Protein AF-A0A427YHB3-F1 (afdb_monomer_lite)

Organism: NCBI:txid1890683

Sequence (157 aa):
MFRLTYDTNVTGPHLLTTALAPLLLKSASPRLIFLASGTASFKLSEDDTFILNHAPEPGWPKQTFRELPAYKSSKIALNMIMRDWERLLRKDGVKVWAVNPGFLATGLGGDVEVLKKIGAGEPRLGGEILRNVVEGKYDALQGKVISRHGKDGVQAW

Foldseek 3Di:
DLVVLLVVLPVVLLVVCVVCVVVLLVDPAREAEHAAALLLAPVVLPDCVPPQNPDADDDPDGPDPPPSVSNSVSRVNSLVSQLVVCVVCVVSVHFTEYEHLYQAQDCVVPHSVVSVVVPHHHVVSSVVQVVCVVVPVCVVVGSFYAYPPPDVRGRHD

Radius of gyration: 16.65 Å; chains: 1; bounding box: 41×33×52 Å

Stru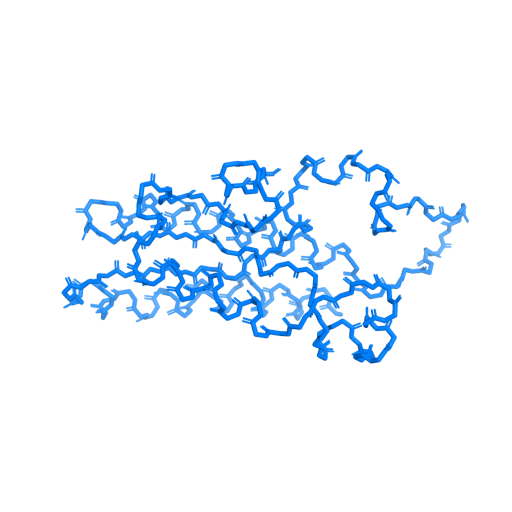cture (mmCIF, N/CA/C/O backbone):
data_AF-A0A427YHB3-F1
#
_entry.id   AF-A0A427YHB3-F1
#
loop_
_atom_site.group_PDB
_atom_site.id
_atom_site.type_symbol
_atom_site.label_atom_id
_atom_site.label_alt_id
_atom_site.label_comp_id
_atom_site.label_asym_id
_atom_site.label_entity_id
_atom_site.label_seq_id
_atom_site.pdbx_PDB_ins_code
_atom_site.Cartn_x
_atom_site.Cartn_y
_atom_site.Cartn_z
_atom_site.occupancy
_atom_site.B_iso_or_equiv
_atom_site.auth_seq_id
_atom_site.auth_comp_id
_atom_site.auth_asym_id
_atom_site.auth_atom_id
_atom_site.pdbx_PDB_model_num
ATOM 1 N N . MET A 1 1 ? 9.469 -15.888 -8.789 1.00 86.12 1 MET A N 1
ATOM 2 C CA . MET A 1 1 ? 9.293 -14.575 -8.132 1.00 86.12 1 MET A CA 1
ATOM 3 C C . MET A 1 1 ? 7.824 -14.274 -7.826 1.00 86.12 1 MET A C 1
ATOM 5 O O . MET A 1 1 ? 7.522 -13.942 -6.691 1.00 86.12 1 MET A O 1
ATOM 9 N N . PHE A 1 2 ? 6.908 -14.473 -8.784 1.00 93.62 2 PHE A N 1
ATOM 10 C CA . PHE A 1 2 ? 5.478 -14.141 -8.659 1.00 93.62 2 PHE A CA 1
ATOM 11 C C . PHE A 1 2 ? 4.795 -14.583 -7.347 1.00 93.62 2 PHE A C 1
ATOM 13 O O . PHE A 1 2 ? 4.203 -13.759 -6.653 1.00 93.62 2 PHE A O 1
ATOM 20 N N . ARG A 1 3 ? 4.916 -15.867 -6.974 1.00 96.00 3 ARG A N 1
ATOM 21 C CA . ARG A 1 3 ? 4.343 -16.399 -5.725 1.00 96.00 3 ARG A CA 1
ATOM 22 C C . ARG A 1 3 ? 4.864 -15.667 -4.490 1.00 96.00 3 ARG A C 1
ATOM 24 O O . ARG A 1 3 ? 4.065 -15.214 -3.687 1.00 96.00 3 ARG A O 1
ATOM 31 N N . LEU A 1 4 ? 6.184 -15.503 -4.378 1.00 96.25 4 LEU A N 1
ATOM 32 C CA . LEU A 1 4 ? 6.802 -14.789 -3.258 1.00 96.25 4 LEU A CA 1
ATOM 33 C C . LEU A 1 4 ? 6.268 -13.352 -3.158 1.00 96.25 4 LEU A C 1
ATOM 35 O O . LEU A 1 4 ? 5.938 -12.897 -2.070 1.00 96.25 4 LEU A O 1
ATOM 39 N N . THR A 1 5 ? 6.112 -12.660 -4.291 1.00 96.19 5 THR A N 1
ATOM 40 C CA . THR A 1 5 ? 5.525 -11.314 -4.327 1.00 96.19 5 THR A CA 1
ATOM 41 C C . THR A 1 5 ? 4.103 -11.291 -3.766 1.00 96.19 5 THR A C 1
ATOM 43 O O . THR A 1 5 ? 3.784 -10.405 -2.977 1.00 96.19 5 THR A O 1
ATOM 46 N N . TYR A 1 6 ? 3.258 -12.257 -4.125 1.00 97.81 6 TYR A N 1
ATOM 47 C CA . TYR A 1 6 ? 1.894 -12.356 -3.596 1.00 97.81 6 TYR A CA 1
ATOM 48 C C . TYR A 1 6 ? 1.859 -12.753 -2.119 1.00 97.81 6 TYR A C 1
ATOM 50 O O . TYR A 1 6 ? 1.141 -12.130 -1.337 1.00 97.81 6 TYR A O 1
ATOM 58 N N . ASP A 1 7 ? 2.674 -13.727 -1.720 1.00 98.38 7 ASP A N 1
ATOM 59 C CA . ASP A 1 7 ? 2.764 -14.172 -0.331 1.00 98.38 7 ASP A CA 1
ATOM 60 C C . ASP A 1 7 ? 3.190 -13.008 0.579 1.00 98.38 7 ASP A C 1
ATOM 62 O O . ASP A 1 7 ? 2.583 -12.785 1.626 1.00 98.38 7 ASP A O 1
ATOM 66 N N . THR A 1 8 ? 4.163 -12.195 0.151 1.00 97.69 8 THR A N 1
ATOM 67 C CA . THR A 1 8 ? 4.643 -11.031 0.911 1.00 97.69 8 THR A CA 1
ATOM 68 C C . THR A 1 8 ? 3.706 -9.823 0.846 1.00 97.69 8 THR A C 1
ATOM 70 O O . THR A 1 8 ? 3.507 -9.165 1.864 1.00 97.69 8 THR A O 1
ATOM 73 N N . ASN A 1 9 ? 3.133 -9.491 -0.316 1.00 98.00 9 ASN A N 1
ATOM 74 C CA . ASN A 1 9 ? 2.376 -8.241 -0.479 1.00 98.00 9 ASN A CA 1
ATOM 75 C C . ASN A 1 9 ? 0.869 -8.378 -0.252 1.00 98.00 9 ASN A C 1
ATOM 77 O O . ASN A 1 9 ? 0.212 -7.352 -0.097 1.00 98.00 9 ASN A O 1
ATOM 81 N N . VAL A 1 10 ? 0.319 -9.594 -0.274 1.00 98.50 10 VAL A N 1
ATOM 82 C CA . VAL A 1 10 ? -1.132 -9.840 -0.259 1.00 98.50 10 VAL A CA 1
ATOM 83 C C . VAL A 1 10 ? -1.498 -10.741 0.912 1.00 98.50 10 VAL A C 1
ATOM 85 O O . VAL A 1 10 ? -2.152 -10.293 1.855 1.00 98.50 10 VAL A O 1
ATOM 88 N N . THR A 1 11 ? -1.026 -11.989 0.884 1.00 98.69 11 THR A N 1
ATOM 89 C CA . THR A 1 11 ? -1.375 -13.004 1.885 1.00 98.69 11 THR A CA 1
ATOM 90 C C . THR A 1 11 ? -0.855 -12.616 3.266 1.00 98.69 11 THR A C 1
ATOM 92 O O . THR A 1 11 ? -1.620 -12.601 4.226 1.00 98.69 11 THR A O 1
ATOM 95 N N . GLY A 1 12 ? 0.422 -12.238 3.369 1.00 98.62 12 GLY A N 1
ATOM 96 C CA . GLY A 1 12 ? 1.061 -11.839 4.624 1.00 98.62 12 GLY A CA 1
ATOM 97 C C . GLY A 1 12 ? 0.317 -10.711 5.347 1.00 98.62 12 GLY A C 1
ATOM 98 O O . GLY A 1 12 ? -0.101 -10.918 6.487 1.00 98.62 12 GLY A O 1
ATOM 99 N N . PRO A 1 13 ? 0.080 -9.549 4.704 1.00 98.50 13 PRO A N 1
ATOM 100 C CA . PRO A 1 13 ? -0.699 -8.467 5.294 1.00 98.50 13 PRO A CA 1
ATOM 101 C C . PRO A 1 13 ? -2.101 -8.902 5.724 1.00 98.50 13 PRO A C 1
ATOM 103 O O . PRO A 1 13 ? -2.512 -8.578 6.832 1.00 98.50 13 PRO A O 1
ATOM 106 N N . HIS A 1 14 ? -2.818 -9.679 4.905 1.00 98.69 14 HIS A N 1
ATOM 107 C CA . HIS A 1 14 ? -4.156 -10.156 5.258 1.00 98.69 14 HIS A CA 1
ATOM 108 C C . HIS A 1 14 ? -4.157 -11.054 6.504 1.00 98.69 14 HIS A C 1
ATOM 110 O O . HIS A 1 14 ? -4.965 -10.846 7.414 1.00 98.69 14 HIS A O 1
ATOM 116 N N . LEU A 1 15 ? -3.241 -12.023 6.576 1.00 98.81 15 LEU A N 1
ATOM 117 C CA . LEU A 1 15 ? -3.126 -12.928 7.722 1.00 98.81 15 LEU A CA 1
ATOM 118 C C . LEU A 1 15 ? -2.680 -12.187 8.985 1.00 98.81 15 LEU A C 1
ATOM 120 O O . LEU A 1 15 ? -3.254 -12.404 10.052 1.00 98.81 15 LEU A O 1
ATOM 124 N N . LEU A 1 16 ? -1.715 -11.271 8.865 1.00 98.69 16 LEU A N 1
ATOM 125 C CA . LEU A 1 16 ? -1.266 -10.436 9.978 1.00 98.69 16 LEU A CA 1
ATOM 126 C C . LEU A 1 16 ? -2.412 -9.576 10.519 1.00 98.69 16 LEU A C 1
ATOM 128 O O . LEU A 1 16 ? -2.642 -9.551 11.727 1.00 98.69 16 LEU A O 1
ATOM 132 N N . THR A 1 17 ? -3.162 -8.903 9.640 1.00 98.62 17 THR A N 1
ATOM 133 C CA . THR A 1 17 ? -4.336 -8.122 10.045 1.00 98.62 17 THR A CA 1
ATOM 134 C C . THR A 1 17 ? -5.378 -9.006 10.722 1.00 98.62 17 THR A C 1
ATOM 136 O O . THR A 1 17 ? -5.883 -8.627 11.773 1.00 98.62 17 THR A O 1
ATOM 139 N N . THR A 1 18 ? -5.653 -10.199 10.185 1.00 98.69 18 THR A N 1
ATOM 140 C CA . THR A 1 18 ? -6.608 -11.149 10.783 1.00 98.69 18 THR A CA 1
ATOM 141 C C . THR A 1 18 ? -6.198 -11.537 12.201 1.00 98.69 18 THR A C 1
ATOM 143 O O . THR A 1 18 ? -7.009 -11.459 13.122 1.00 98.69 18 THR A O 1
ATOM 146 N N . ALA A 1 19 ? -4.929 -11.902 12.396 1.00 98.81 19 ALA A N 1
ATOM 147 C CA . ALA A 1 19 ? -4.407 -12.310 13.696 1.00 98.81 19 ALA A CA 1
ATOM 148 C C . ALA A 1 19 ? -4.422 -11.167 14.727 1.00 98.81 19 ALA A C 1
ATOM 150 O O . ALA A 1 19 ? -4.659 -11.404 15.911 1.00 98.81 19 ALA A O 1
ATOM 151 N N . LEU A 1 20 ? -4.187 -9.926 14.288 1.00 98.56 20 LEU A N 1
ATOM 152 C CA . LEU A 1 20 ? -4.121 -8.751 15.163 1.00 98.56 20 LEU A CA 1
ATOM 153 C C . LEU A 1 20 ? -5.460 -8.016 15.327 1.00 98.56 20 LEU A C 1
ATOM 155 O O . LEU A 1 20 ? -5.560 -7.141 16.190 1.00 98.56 20 LEU A O 1
ATOM 159 N N . ALA A 1 21 ? -6.496 -8.367 14.559 1.00 98.56 21 ALA A N 1
ATOM 160 C CA . ALA A 1 21 ? -7.801 -7.708 14.608 1.00 98.56 21 ALA A CA 1
ATOM 161 C C . ALA A 1 21 ? -8.403 -7.638 16.028 1.00 98.56 21 ALA A C 1
ATOM 163 O O . ALA A 1 21 ? -8.850 -6.558 16.413 1.00 98.56 21 ALA A O 1
ATOM 164 N N . PRO A 1 22 ? -8.344 -8.688 16.877 1.00 98.50 22 PRO A N 1
ATOM 165 C CA . PRO A 1 22 ? -8.864 -8.593 18.244 1.00 98.50 22 PRO A CA 1
ATOM 166 C C . PRO A 1 22 ? -8.161 -7.539 19.113 1.00 98.50 22 PRO A C 1
ATOM 168 O O . PRO A 1 22 ? -8.778 -6.981 20.017 1.00 98.50 22 PRO A O 1
ATOM 171 N N . LEU A 1 23 ? -6.874 -7.266 18.867 1.00 98.62 23 LEU A N 1
ATOM 172 C CA . LEU A 1 23 ? -6.129 -6.214 19.569 1.00 98.62 23 LEU A CA 1
ATOM 173 C C . LEU A 1 23 ? -6.459 -4.836 19.001 1.00 98.62 23 LEU A C 1
ATOM 175 O O . LEU A 1 23 ? -6.637 -3.887 19.761 1.00 98.62 23 LEU A O 1
ATOM 179 N N . LEU A 1 24 ? -6.596 -4.744 17.677 1.00 98.31 24 LEU A N 1
ATOM 180 C CA . LEU A 1 24 ? -7.028 -3.528 16.996 1.00 98.31 24 LEU A CA 1
ATOM 181 C C . LEU A 1 24 ? -8.382 -3.045 17.533 1.00 98.31 24 LEU A C 1
ATOM 183 O O . LEU A 1 24 ? -8.507 -1.870 17.858 1.00 98.31 24 LEU A O 1
ATOM 187 N N . LEU A 1 25 ? -9.347 -3.952 17.719 1.00 98.44 25 LEU A N 1
ATOM 188 C CA . LEU A 1 25 ? -10.679 -3.645 18.258 1.00 98.44 25 LEU A CA 1
ATOM 189 C C . LEU A 1 25 ? -10.672 -3.152 19.716 1.00 98.44 25 LEU A C 1
ATOM 191 O O . LEU A 1 25 ? -11.624 -2.513 20.150 1.00 98.44 25 LEU A O 1
ATOM 195 N N . LYS A 1 26 ? -9.609 -3.428 20.481 1.00 98.38 26 LYS A N 1
ATOM 196 C CA . LYS A 1 26 ? -9.444 -2.942 21.863 1.00 98.38 26 LYS A CA 1
ATOM 197 C C . LYS A 1 26 ? -8.737 -1.586 21.945 1.00 98.38 26 LYS A C 1
ATOM 199 O O . LYS A 1 26 ? -8.618 -1.031 23.035 1.00 98.38 26 LYS A O 1
ATOM 204 N N . SER A 1 27 ? -8.220 -1.069 20.830 1.00 98.00 27 SER A N 1
ATOM 205 C CA . SER A 1 27 ? -7.521 0.216 20.801 1.00 98.00 27 SER A CA 1
ATOM 206 C C . SER A 1 27 ? -8.489 1.376 21.041 1.00 98.00 27 SER A C 1
ATOM 208 O O . SER A 1 27 ? -9.572 1.411 20.468 1.00 98.00 27 SER A O 1
ATOM 210 N N . ALA A 1 28 ? -8.065 2.378 21.816 1.00 97.00 28 ALA A N 1
ATOM 211 C CA . ALA A 1 28 ? -8.817 3.626 21.985 1.00 97.00 28 ALA A CA 1
ATOM 212 C C . ALA A 1 28 ? -8.831 4.500 20.712 1.00 97.00 28 ALA A C 1
ATOM 214 O O . ALA A 1 28 ? -9.649 5.406 20.585 1.00 97.00 28 ALA A O 1
ATOM 215 N N . SER A 1 29 ? -7.914 4.248 19.772 1.00 96.38 29 SER A N 1
ATOM 216 C CA . SER A 1 29 ? -7.815 4.950 18.487 1.00 96.38 29 SER A CA 1
ATOM 217 C C . SER A 1 29 ? -7.446 3.942 17.390 1.00 96.38 29 SER A C 1
ATOM 219 O O . SER A 1 29 ? -6.286 3.866 16.969 1.00 96.38 29 SER A O 1
ATOM 221 N N . PRO A 1 30 ? -8.390 3.074 16.976 1.00 98.00 30 PRO A N 1
ATOM 222 C CA . PRO A 1 30 ? -8.102 1.975 16.066 1.00 98.00 30 PRO A CA 1
ATOM 223 C C . PRO A 1 30 ? -7.884 2.482 14.635 1.00 98.00 30 PRO A C 1
ATOM 225 O O . PRO A 1 30 ? -8.771 3.070 14.009 1.00 98.00 30 PRO A O 1
ATOM 228 N N . ARG A 1 31 ? -6.681 2.238 14.108 1.00 98.25 31 ARG A N 1
ATOM 229 C CA . ARG A 1 31 ? -6.255 2.643 12.763 1.00 98.25 31 ARG A CA 1
ATOM 230 C C . ARG A 1 31 ? -5.563 1.480 12.067 1.00 98.25 31 ARG A C 1
ATOM 232 O O . ARG A 1 31 ? -4.663 0.868 12.638 1.00 98.25 31 ARG A O 1
ATOM 239 N N . LEU A 1 32 ? -5.950 1.208 10.826 1.00 98.62 32 LEU A N 1
ATOM 240 C CA . LEU A 1 32 ? -5.344 0.177 9.988 1.00 98.62 32 LEU A CA 1
ATOM 241 C C . LEU A 1 32 ? -4.887 0.791 8.666 1.00 98.62 32 LEU A C 1
ATOM 243 O O . LEU A 1 32 ? -5.674 1.394 7.939 1.00 98.62 32 LEU A O 1
ATOM 247 N N . ILE A 1 33 ? -3.601 0.652 8.354 1.00 98.56 33 ILE A N 1
ATOM 248 C CA . ILE A 1 33 ? -2.991 1.288 7.186 1.00 98.56 33 ILE A CA 1
ATOM 249 C C . ILE A 1 33 ? -2.289 0.226 6.346 1.00 98.56 33 ILE A C 1
ATOM 251 O O . ILE A 1 33 ? -1.386 -0.458 6.822 1.00 98.56 33 ILE A O 1
ATOM 255 N N . PHE A 1 34 ? -2.674 0.128 5.077 1.00 98.56 34 PHE A N 1
ATOM 256 C CA . PHE A 1 34 ? -2.027 -0.731 4.091 1.00 98.56 34 PHE A CA 1
ATOM 257 C C . PHE A 1 34 ? -1.059 0.077 3.226 1.00 98.56 34 PHE A C 1
ATOM 259 O O . PHE A 1 34 ? -1.400 1.141 2.712 1.00 98.56 34 PHE A O 1
ATOM 266 N N . LEU A 1 35 ? 0.158 -0.427 3.019 1.00 97.62 35 LEU A N 1
ATOM 267 C CA . LEU A 1 35 ? 1.145 0.249 2.176 1.00 97.62 35 LEU A CA 1
ATOM 268 C C . LEU A 1 35 ? 0.951 -0.136 0.699 1.00 97.62 35 LEU A C 1
ATOM 270 O O . LEU A 1 35 ? 1.431 -1.177 0.232 1.00 97.62 35 LEU A O 1
ATOM 274 N N . ALA A 1 36 ? 0.230 0.710 -0.030 1.00 96.06 36 ALA A N 1
ATOM 275 C CA . ALA A 1 36 ? -0.056 0.567 -1.453 1.00 96.06 36 ALA A CA 1
ATOM 276 C C . ALA A 1 36 ? 1.060 1.168 -2.328 1.00 96.06 36 ALA A C 1
ATOM 278 O O . ALA A 1 36 ? 2.201 1.347 -1.902 1.00 96.06 36 ALA A O 1
ATOM 279 N N . SER A 1 37 ? 0.749 1.419 -3.599 1.00 95.50 37 SER A N 1
ATOM 280 C CA . SER A 1 37 ? 1.664 1.982 -4.591 1.00 95.50 37 SER A CA 1
ATOM 281 C C . SER A 1 37 ? 0.882 2.766 -5.642 1.00 95.50 37 SER A C 1
ATOM 283 O O . SER A 1 37 ? -0.252 2.408 -5.957 1.00 95.50 37 SER A O 1
ATOM 285 N N . GLY A 1 38 ? 1.524 3.768 -6.252 1.00 93.25 38 GLY A N 1
ATOM 286 C CA . GLY A 1 38 ? 1.017 4.443 -7.455 1.00 93.25 38 GLY A CA 1
ATOM 287 C C . GLY A 1 38 ? 0.683 3.470 -8.579 1.00 93.25 38 GLY A C 1
ATOM 288 O O . GLY A 1 38 ? -0.333 3.610 -9.242 1.00 93.25 38 GLY A O 1
ATOM 289 N N . THR A 1 39 ? 1.492 2.419 -8.717 1.00 93.44 39 THR A N 1
ATOM 290 C CA . THR A 1 39 ? 1.312 1.387 -9.747 1.00 93.44 39 THR A CA 1
ATOM 291 C C . THR A 1 39 ? 0.089 0.491 -9.533 1.00 93.44 39 THR A C 1
ATOM 293 O O . THR A 1 39 ? -0.271 -0.266 -10.430 1.00 93.44 39 THR A O 1
ATOM 296 N N . ALA A 1 40 ? -0.563 0.590 -8.370 1.00 94.81 40 ALA A N 1
ATOM 297 C CA . ALA A 1 40 ? -1.862 -0.013 -8.100 1.00 94.81 40 ALA A CA 1
ATOM 298 C C . ALA A 1 40 ? -2.990 0.979 -8.394 1.00 94.81 40 ALA A C 1
ATOM 300 O O . ALA A 1 40 ? -3.799 1.292 -7.518 1.00 94.81 40 ALA A O 1
ATOM 301 N N . SER A 1 41 ? -2.991 1.495 -9.620 1.00 95.12 41 SER A N 1
ATOM 302 C CA . SER A 1 41 ? -4.084 2.277 -10.175 1.00 95.12 41 SER A CA 1
ATOM 303 C C . SER A 1 41 ? -4.346 1.830 -11.606 1.00 95.12 41 SER A C 1
ATOM 305 O O . SER A 1 41 ? -3.432 1.859 -12.433 1.00 95.12 41 SER A O 1
ATOM 307 N N . PHE A 1 42 ? -5.587 1.454 -11.906 1.00 94.94 42 PHE A N 1
ATOM 308 C CA . PHE A 1 42 ? -6.038 1.229 -13.275 1.00 94.94 42 PHE A CA 1
ATOM 309 C C . PHE A 1 42 ? -5.890 2.500 -14.102 1.00 94.94 42 PHE A C 1
ATOM 311 O O . PHE A 1 42 ? -5.346 2.443 -15.203 1.00 94.94 42 PHE A O 1
ATOM 318 N N . LYS A 1 43 ? -6.247 3.661 -13.537 1.00 93.88 43 LYS A N 1
ATOM 319 C CA . LYS A 1 43 ? -6.092 4.933 -14.251 1.00 93.88 43 LYS A CA 1
ATOM 320 C C . LYS A 1 43 ? -4.638 5.218 -14.627 1.00 93.88 43 LYS A C 1
ATOM 322 O O . LYS A 1 43 ? -4.380 5.628 -15.752 1.00 93.88 43 LYS A O 1
ATOM 327 N N . LEU A 1 44 ? -3.692 4.991 -13.709 1.00 92.62 44 LEU A N 1
ATOM 328 C CA . LEU A 1 44 ? -2.270 5.142 -14.030 1.00 92.62 44 LEU A CA 1
ATOM 329 C C . LEU A 1 44 ? -1.794 4.054 -14.996 1.00 92.62 44 LEU A C 1
ATOM 331 O O . LEU A 1 44 ? -0.887 4.309 -15.767 1.00 92.62 44 LEU A O 1
ATOM 335 N N . SER A 1 45 ? -2.358 2.843 -14.968 1.00 92.62 45 SER A N 1
ATOM 336 C CA . SER A 1 45 ? -1.937 1.759 -15.871 1.00 92.62 45 SER A CA 1
ATOM 337 C C . SER A 1 45 ? -2.233 2.031 -17.350 1.00 92.62 45 SER A C 1
ATOM 339 O O . SER A 1 45 ? -1.559 1.467 -18.205 1.00 92.62 45 SER A O 1
ATOM 341 N N . GLU A 1 46 ? -3.202 2.906 -17.628 1.00 93.12 46 GLU A N 1
ATOM 342 C CA . GLU A 1 46 ? -3.567 3.367 -18.974 1.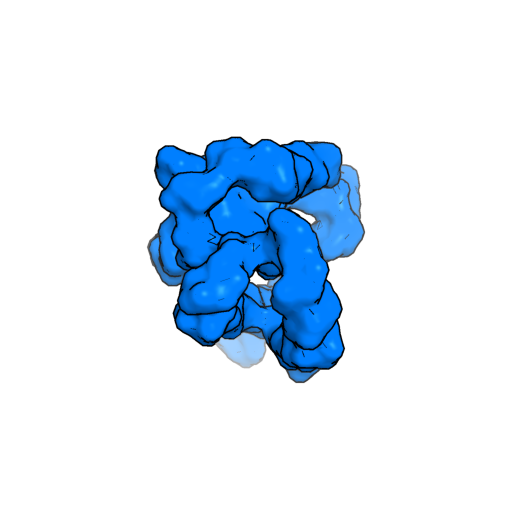00 93.12 46 GLU A CA 1
ATOM 343 C C . GLU A 1 46 ? -2.698 4.535 -19.470 1.00 93.12 46 GLU A C 1
ATOM 345 O O . GLU A 1 46 ? -2.783 4.902 -20.637 1.00 93.12 46 GLU A O 1
ATOM 350 N N . ASP A 1 47 ? -1.887 5.137 -18.596 1.00 92.00 47 ASP A N 1
ATOM 351 C CA . ASP A 1 47 ? -1.012 6.257 -18.937 1.00 92.00 47 ASP A CA 1
ATOM 352 C C . ASP A 1 47 ? 0.289 5.736 -19.562 1.00 92.00 47 ASP A C 1
ATOM 354 O O . ASP A 1 47 ? 1.171 5.221 -18.867 1.00 92.00 47 ASP A O 1
ATOM 358 N N . ASP A 1 48 ? 0.402 5.848 -20.881 1.00 89.50 48 ASP A N 1
ATOM 359 C CA . ASP A 1 48 ? 1.570 5.425 -21.653 1.00 89.50 48 ASP A CA 1
ATOM 360 C C . ASP A 1 48 ? 2.777 6.360 -21.495 1.00 89.50 48 ASP A C 1
ATOM 362 O O . ASP A 1 48 ? 3.883 5.971 -21.858 1.00 89.50 48 ASP A O 1
ATOM 366 N N . THR A 1 49 ? 2.609 7.536 -20.880 1.00 89.75 49 THR A N 1
ATOM 367 C CA . THR A 1 49 ? 3.724 8.427 -20.515 1.00 89.75 49 THR A CA 1
ATOM 368 C C . THR A 1 49 ? 4.441 7.962 -19.247 1.00 89.75 49 THR A C 1
ATOM 370 O O . THR A 1 49 ? 5.571 8.372 -18.961 1.00 89.75 49 THR A O 1
ATOM 373 N N . PHE A 1 50 ? 3.811 7.078 -18.466 1.00 88.88 50 PHE A N 1
ATOM 374 C CA . PHE A 1 50 ? 4.438 6.489 -17.296 1.00 88.88 50 PHE A CA 1
ATOM 375 C C . PHE A 1 50 ? 5.421 5.395 -17.720 1.00 88.88 50 PHE A C 1
ATOM 377 O O . PHE A 1 50 ? 5.032 4.345 -18.224 1.00 88.88 50 PHE A O 1
ATOM 384 N N . ILE A 1 51 ? 6.707 5.598 -17.420 1.00 86.31 51 ILE A N 1
ATOM 385 C CA . ILE A 1 51 ? 7.823 4.748 -17.878 1.00 86.31 51 ILE A CA 1
ATOM 386 C C . ILE A 1 51 ? 7.625 3.238 -17.646 1.00 86.31 51 ILE A C 1
ATOM 388 O O . ILE A 1 51 ? 8.102 2.419 -18.426 1.00 86.31 51 ILE A O 1
ATOM 392 N N . LEU A 1 52 ? 6.904 2.838 -16.589 1.00 87.38 52 LEU A N 1
ATOM 393 C CA . LEU A 1 52 ? 6.649 1.423 -16.282 1.00 87.38 52 LEU A CA 1
ATOM 394 C C . LEU A 1 52 ? 5.477 0.813 -17.072 1.00 87.38 52 LEU A C 1
ATOM 396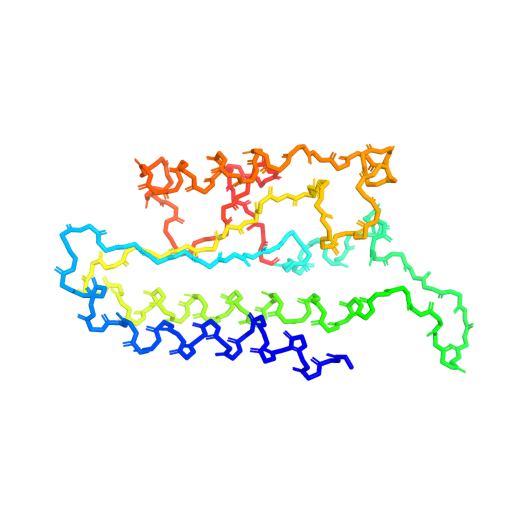 O O . LEU A 1 52 ? 5.137 -0.349 -16.828 1.00 87.38 52 LEU A O 1
ATOM 400 N N . ASN A 1 53 ? 4.825 1.578 -17.945 1.00 90.12 53 ASN A N 1
ATOM 401 C CA . ASN A 1 53 ? 3.743 1.139 -18.828 1.00 90.12 53 ASN A CA 1
ATOM 402 C C . ASN A 1 53 ? 4.158 1.096 -20.303 1.00 90.12 53 ASN A C 1
ATOM 404 O O . ASN A 1 53 ? 3.377 0.619 -21.122 1.00 90.12 53 ASN A O 1
ATOM 408 N N . HIS A 1 54 ? 5.368 1.550 -20.648 1.00 89.62 54 HIS A N 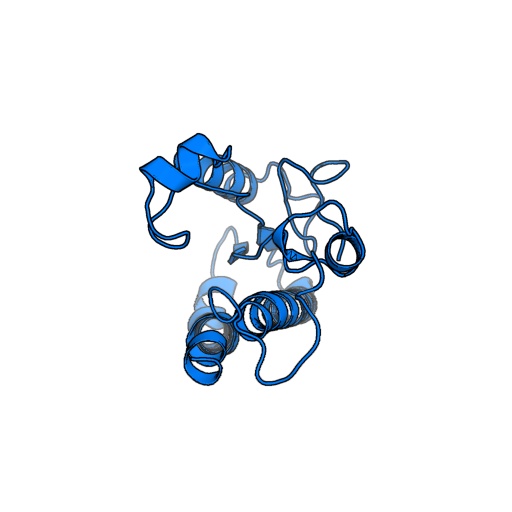1
ATOM 409 C CA . HIS A 1 54 ? 5.855 1.489 -22.023 1.00 89.62 54 HIS A CA 1
ATOM 410 C C . HIS A 1 54 ? 5.823 0.046 -22.542 1.00 89.62 54 HIS A C 1
ATOM 412 O O . HIS A 1 54 ? 6.296 -0.886 -21.878 1.00 89.62 54 HIS A O 1
ATOM 418 N N . ALA A 1 55 ? 5.259 -0.134 -23.736 1.00 88.06 55 ALA A N 1
ATOM 419 C CA . ALA A 1 55 ? 5.175 -1.438 -24.370 1.00 88.06 55 ALA A CA 1
ATOM 420 C C . ALA A 1 55 ? 6.583 -1.946 -24.742 1.00 88.06 55 ALA A C 1
ATOM 422 O O . ALA A 1 55 ? 7.381 -1.185 -25.290 1.00 88.06 55 ALA A O 1
ATOM 423 N N . PRO A 1 56 ? 6.911 -3.220 -24.465 1.00 87.94 56 PRO A N 1
ATOM 424 C CA . PRO A 1 56 ? 8.178 -3.799 -24.888 1.00 87.94 56 PRO A CA 1
ATOM 425 C C . PRO A 1 56 ? 8.156 -4.174 -26.378 1.00 87.94 56 PRO A C 1
ATOM 427 O O . PRO A 1 56 ? 7.103 -4.509 -26.926 1.00 87.94 56 PRO A O 1
ATOM 430 N N . GLU A 1 57 ? 9.342 -4.235 -26.988 1.00 90.44 57 GLU A N 1
ATOM 431 C CA . GLU A 1 57 ? 9.549 -4.689 -28.372 1.00 90.44 57 GLU A CA 1
ATOM 432 C C . GLU A 1 57 ? 8.878 -6.044 -28.674 1.00 90.44 57 GLU A C 1
ATOM 434 O O . GLU A 1 57 ? 8.759 -6.874 -27.763 1.00 90.44 57 GLU A O 1
ATOM 439 N N . PRO A 1 58 ? 8.446 -6.317 -29.924 1.00 93.25 58 PRO A N 1
ATOM 440 C CA . PRO A 1 58 ? 7.817 -7.578 -30.335 1.00 93.25 58 PRO A CA 1
ATOM 441 C C . PRO A 1 58 ? 8.602 -8.854 -29.967 1.00 93.25 58 PRO A C 1
ATOM 443 O O . PRO A 1 58 ? 9.815 -8.840 -29.805 1.00 93.25 58 PRO A O 1
ATOM 446 N N . GLY A 1 59 ? 7.890 -9.984 -29.836 1.00 91.75 59 GLY A N 1
ATOM 447 C CA . GLY A 1 59 ? 8.475 -11.301 -29.520 1.00 91.75 59 GLY A CA 1
ATOM 448 C C . GLY A 1 59 ? 8.089 -11.876 -28.151 1.00 91.75 59 GLY A C 1
ATOM 449 O O . GLY A 1 59 ? 7.412 -11.215 -27.358 1.00 91.75 59 GLY A O 1
ATOM 450 N N . TRP A 1 60 ? 8.503 -13.122 -27.893 1.00 90.25 60 TRP A N 1
ATOM 451 C CA . TRP A 1 60 ? 8.309 -13.849 -26.632 1.00 90.25 60 TRP A CA 1
ATOM 452 C C . TRP A 1 60 ? 9.481 -14.820 -26.381 1.00 90.25 60 TRP A C 1
ATOM 454 O O . TRP A 1 60 ? 9.922 -15.460 -27.336 1.00 90.25 60 TRP A O 1
ATOM 464 N N . PRO A 1 61 ? 9.966 -14.988 -25.134 1.00 89.25 61 PRO A N 1
ATOM 465 C CA . PRO A 1 61 ? 9.571 -14.271 -23.921 1.00 89.25 61 PRO A CA 1
ATOM 466 C C . PRO A 1 61 ? 10.015 -12.805 -23.945 1.00 89.25 61 PRO A C 1
ATOM 468 O O . PRO A 1 61 ? 11.063 -12.465 -24.489 1.00 89.25 61 PRO A O 1
ATOM 471 N N . LYS A 1 62 ? 9.216 -11.919 -23.340 1.00 86.94 62 LYS A N 1
ATOM 472 C CA . LYS A 1 62 ? 9.635 -10.528 -23.132 1.00 86.94 62 LYS A CA 1
ATOM 473 C C . LYS A 1 62 ? 10.744 -10.493 -22.084 1.00 86.94 62 LYS A C 1
ATOM 475 O O . LYS A 1 62 ? 10.590 -11.067 -21.007 1.00 86.94 62 LYS A O 1
ATOM 480 N N . GLN A 1 63 ? 11.824 -9.766 -22.355 1.00 77.44 63 GLN A N 1
ATOM 481 C CA . GLN A 1 63 ? 12.789 -9.417 -21.315 1.00 77.44 63 GLN A CA 1
ATOM 482 C C . GLN A 1 63 ? 12.189 -8.307 -20.451 1.00 77.44 63 GLN A C 1
ATOM 484 O O . GLN A 1 63 ? 12.284 -7.126 -20.768 1.00 77.44 63 GLN A O 1
ATOM 489 N N . THR A 1 64 ? 11.500 -8.687 -19.378 1.00 71.56 64 THR A N 1
ATOM 490 C CA . THR A 1 64 ? 10.907 -7.714 -18.460 1.00 71.56 64 THR A CA 1
ATOM 491 C C . THR A 1 64 ? 11.856 -7.415 -17.313 1.00 71.56 64 THR A C 1
ATOM 493 O O . THR A 1 64 ? 12.322 -8.323 -16.624 1.00 71.56 64 THR A O 1
ATOM 496 N N . PHE A 1 65 ? 12.074 -6.134 -17.041 1.00 65.75 65 PHE A N 1
ATOM 497 C CA . PHE A 1 65 ? 12.714 -5.702 -15.808 1.00 65.75 65 PHE A CA 1
ATOM 498 C C . PHE A 1 65 ? 11.769 -5.955 -14.617 1.00 65.75 65 PHE A C 1
ATOM 500 O O . PHE A 1 65 ? 10.609 -5.549 -14.638 1.00 65.75 65 PHE A O 1
ATOM 507 N N . ARG A 1 66 ? 12.275 -6.610 -13.562 1.00 66.62 66 ARG A N 1
ATOM 508 C CA . ARG A 1 66 ? 11.679 -6.644 -12.206 1.00 66.62 66 ARG A CA 1
ATOM 509 C C . ARG A 1 66 ? 10.267 -7.218 -12.030 1.00 66.62 66 ARG A C 1
ATOM 511 O O . ARG A 1 66 ? 9.571 -6.776 -11.122 1.00 66.62 66 ARG A O 1
ATOM 518 N N . GLU A 1 67 ? 9.845 -8.214 -12.812 1.00 82.81 67 GLU A N 1
ATOM 519 C CA . GLU A 1 67 ? 8.590 -8.955 -12.533 1.00 82.81 67 GLU A CA 1
ATOM 520 C C . GLU A 1 67 ? 7.395 -8.011 -12.261 1.00 82.81 67 GLU A C 1
ATOM 522 O O . GLU A 1 67 ? 6.558 -8.239 -11.384 1.00 82.81 67 GLU A O 1
ATOM 527 N N . LEU A 1 68 ? 7.347 -6.893 -13.002 1.00 88.12 68 LEU A N 1
ATOM 528 C CA . LEU A 1 68 ? 6.368 -5.819 -12.819 1.00 88.12 68 LEU A CA 1
ATOM 529 C C . LEU A 1 68 ? 4.916 -6.317 -12.804 1.00 88.12 68 LEU A C 1
ATOM 531 O O . LEU A 1 68 ? 4.159 -5.816 -11.967 1.00 88.12 68 LEU A O 1
ATOM 535 N N . PRO A 1 69 ? 4.509 -7.303 -13.636 1.00 91.69 69 PRO A N 1
ATOM 536 C CA . PRO A 1 69 ? 3.170 -7.873 -13.550 1.00 91.69 69 PRO A CA 1
ATOM 537 C C . PRO A 1 69 ? 2.840 -8.392 -12.150 1.00 91.69 69 PRO A C 1
ATOM 539 O O . PRO A 1 69 ? 1.772 -8.067 -11.635 1.00 91.69 69 PRO A O 1
ATOM 542 N N . ALA A 1 70 ? 3.760 -9.110 -11.494 1.00 94.19 70 ALA A N 1
ATOM 543 C CA . ALA A 1 70 ? 3.568 -9.617 -10.135 1.00 94.19 70 ALA A CA 1
ATOM 544 C C . ALA A 1 70 ? 3.418 -8.474 -9.125 1.00 94.19 70 ALA A C 1
ATOM 546 O O . ALA A 1 70 ? 2.517 -8.488 -8.289 1.00 94.19 70 ALA A O 1
ATOM 547 N N . TYR A 1 71 ? 4.276 -7.454 -9.211 1.00 94.19 71 TYR A N 1
ATOM 548 C CA . TYR A 1 71 ? 4.242 -6.334 -8.274 1.00 94.19 71 TYR A CA 1
ATOM 549 C C . TYR A 1 71 ? 2.954 -5.510 -8.406 1.00 94.19 71 TYR A C 1
ATOM 551 O O . TYR A 1 71 ? 2.242 -5.346 -7.412 1.00 94.19 71 TYR A O 1
ATOM 559 N N . LYS A 1 72 ? 2.616 -5.051 -9.623 1.00 94.31 72 LYS A N 1
ATOM 560 C CA . LYS A 1 72 ? 1.416 -4.234 -9.884 1.00 94.31 72 LYS A CA 1
ATOM 561 C C . LYS A 1 72 ? 0.144 -4.968 -9.461 1.00 94.31 72 LYS A C 1
ATOM 563 O O . LYS A 1 72 ? -0.645 -4.439 -8.680 1.00 94.31 72 LYS A O 1
ATOM 568 N N . SER A 1 73 ? -0.014 -6.214 -9.913 1.00 96.25 73 SER A N 1
ATOM 569 C CA . SER A 1 73 ? -1.189 -7.031 -9.589 1.00 96.25 73 SER A CA 1
ATOM 570 C C . SER A 1 73 ? -1.297 -7.329 -8.090 1.00 96.25 73 SER A C 1
ATOM 572 O O . SER A 1 73 ? -2.384 -7.203 -7.526 1.00 96.25 73 SER A O 1
ATOM 574 N N . SER A 1 74 ? -0.179 -7.598 -7.401 1.00 97.88 74 SER A N 1
ATOM 575 C CA . SER A 1 74 ? -0.187 -7.807 -5.947 1.00 97.88 74 SER A CA 1
ATOM 576 C C . SER A 1 74 ? -0.647 -6.561 -5.180 1.00 97.88 74 SER A C 1
ATOM 578 O O . SER A 1 74 ? -1.404 -6.662 -4.217 1.00 97.88 74 SER A O 1
ATOM 580 N N . LYS A 1 75 ? -0.255 -5.359 -5.621 1.00 97.50 75 LYS A N 1
ATOM 581 C CA . LYS A 1 75 ? -0.661 -4.109 -4.968 1.00 97.50 75 LYS A CA 1
ATOM 582 C C . LYS A 1 75 ? -2.117 -3.733 -5.282 1.00 97.50 75 LYS A C 1
ATOM 584 O O . LYS A 1 75 ? -2.779 -3.178 -4.410 1.00 97.50 75 LYS A O 1
ATOM 589 N N . ILE A 1 76 ? -2.646 -4.102 -6.453 1.00 97.69 76 ILE A N 1
ATOM 590 C CA . ILE A 1 76 ? -4.091 -4.027 -6.744 1.00 97.69 76 ILE A CA 1
ATOM 591 C C . ILE A 1 76 ? -4.884 -4.996 -5.853 1.00 97.69 76 ILE A C 1
ATOM 593 O O . ILE A 1 76 ? -5.890 -4.608 -5.261 1.00 97.69 76 ILE A O 1
ATOM 597 N N . ALA A 1 77 ? -4.420 -6.238 -5.693 1.00 98.31 77 ALA A N 1
ATOM 598 C CA . ALA A 1 77 ? -5.063 -7.201 -4.799 1.00 98.31 77 ALA A CA 1
ATOM 599 C C . ALA A 1 77 ? -5.071 -6.704 -3.341 1.00 98.31 77 ALA A C 1
ATOM 601 O O . ALA A 1 77 ? -6.100 -6.764 -2.669 1.00 98.31 77 ALA A O 1
ATOM 602 N N . LEU A 1 78 ? -3.958 -6.125 -2.874 1.00 98.62 78 LEU A N 1
ATOM 603 C CA . LEU A 1 78 ? -3.867 -5.498 -1.553 1.00 98.62 78 LEU A CA 1
ATOM 604 C C . LEU A 1 78 ? -4.870 -4.345 -1.381 1.00 98.62 78 LEU A C 1
ATOM 606 O O . LEU A 1 78 ? -5.483 -4.225 -0.322 1.00 98.62 78 LEU A O 1
ATOM 610 N N . ASN A 1 79 ? -5.072 -3.525 -2.417 1.00 98.31 79 ASN A N 1
ATOM 611 C CA . ASN A 1 79 ? -6.080 -2.463 -2.412 1.00 98.31 79 ASN A CA 1
ATOM 612 C C . ASN A 1 79 ? -7.496 -3.023 -2.195 1.00 98.31 79 ASN A C 1
ATOM 614 O O . ASN A 1 79 ? -8.251 -2.470 -1.394 1.00 98.31 79 ASN A O 1
ATOM 618 N N . MET A 1 80 ? -7.848 -4.135 -2.850 1.00 98.31 80 MET A N 1
ATOM 619 C CA . MET A 1 80 ? -9.147 -4.788 -2.648 1.00 98.31 80 MET A CA 1
ATOM 620 C C . MET A 1 80 ? -9.283 -5.379 -1.236 1.00 98.31 80 MET A C 1
ATOM 622 O O . MET A 1 80 ? -10.307 -5.188 -0.585 1.00 98.31 80 MET A O 1
ATOM 626 N N . ILE A 1 81 ? -8.231 -6.014 -0.712 1.00 98.50 81 ILE A N 1
ATOM 627 C CA . ILE A 1 81 ? -8.216 -6.520 0.671 1.00 98.50 81 ILE A CA 1
ATOM 628 C C . ILE A 1 81 ? -8.416 -5.385 1.678 1.00 98.50 81 ILE A C 1
ATOM 630 O O . ILE A 1 81 ? -9.195 -5.524 2.620 1.00 98.50 81 ILE A O 1
ATOM 634 N N . MET A 1 82 ? -7.757 -4.242 1.475 1.00 98.31 82 MET A N 1
ATOM 635 C CA . MET A 1 82 ? -7.953 -3.057 2.311 1.00 98.31 82 MET A CA 1
ATOM 636 C C . MET A 1 82 ? -9.408 -2.576 2.273 1.00 98.31 82 MET A C 1
ATOM 638 O O . MET A 1 82 ? -9.990 -2.309 3.325 1.00 98.31 82 MET A O 1
ATOM 642 N N . ARG A 1 83 ? -10.010 -2.493 1.076 1.00 98.19 83 ARG A N 1
ATOM 643 C CA . ARG A 1 83 ? -11.419 -2.105 0.894 1.00 98.19 83 ARG A CA 1
ATOM 644 C C . ARG A 1 83 ? -12.367 -3.017 1.672 1.00 98.19 83 ARG A C 1
ATOM 646 O O . ARG A 1 83 ? -13.332 -2.523 2.256 1.00 98.19 83 ARG A O 1
ATOM 653 N N . ASP A 1 84 ? -12.094 -4.316 1.687 1.00 98.44 84 ASP A N 1
ATOM 654 C CA . ASP A 1 84 ? -12.898 -5.275 2.438 1.00 98.44 84 ASP A CA 1
ATOM 655 C C . ASP A 1 84 ? -12.697 -5.151 3.948 1.00 98.44 84 ASP A C 1
ATOM 657 O O . ASP A 1 84 ? -13.680 -5.154 4.685 1.00 98.44 84 ASP A O 1
ATOM 661 N N . TRP A 1 85 ? -11.467 -4.942 4.421 1.00 98.75 85 TRP A N 1
ATOM 662 C CA . TRP A 1 85 ? -11.217 -4.650 5.836 1.00 98.75 85 TRP A CA 1
ATOM 663 C C . TRP A 1 85 ? -11.911 -3.372 6.304 1.00 98.75 85 TRP A C 1
ATOM 665 O O . TRP A 1 85 ? -12.485 -3.355 7.392 1.00 98.75 85 TRP A O 1
ATOM 675 N N . GLU A 1 86 ? -11.920 -2.327 5.475 1.00 98.50 86 GLU A N 1
ATOM 676 C CA . GLU A 1 86 ? -12.682 -1.112 5.756 1.00 98.50 86 GLU A CA 1
ATOM 677 C C . GLU A 1 86 ? -14.174 -1.413 5.898 1.00 98.50 86 GLU A C 1
ATOM 679 O O . GLU A 1 86 ? -14.789 -0.979 6.865 1.00 98.50 86 GLU A O 1
ATOM 684 N N . ARG A 1 87 ? -14.759 -2.200 4.986 1.00 98.50 87 ARG A N 1
ATOM 685 C CA . ARG A 1 87 ? -16.168 -2.611 5.069 1.00 98.50 87 ARG A CA 1
ATOM 686 C C . ARG A 1 87 ? -16.454 -3.442 6.322 1.00 98.50 87 ARG A C 1
ATOM 688 O O . ARG A 1 87 ? -17.485 -3.219 6.954 1.00 98.50 87 ARG A O 1
ATOM 695 N N . LEU A 1 88 ? -15.589 -4.405 6.642 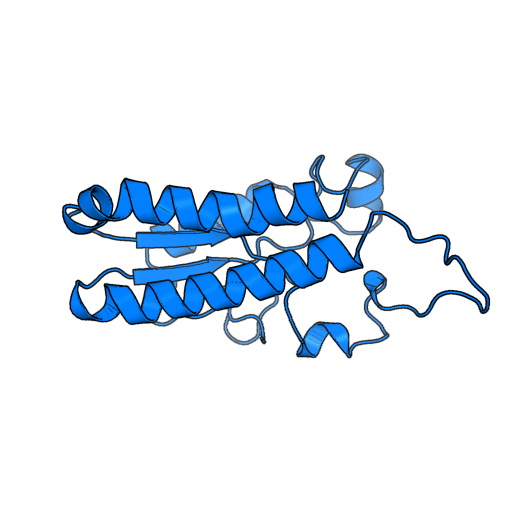1.00 98.56 88 LEU A N 1
ATOM 696 C CA . LEU A 1 88 ? -15.762 -5.329 7.765 1.00 98.56 88 LEU A CA 1
ATOM 697 C C . LEU A 1 88 ? -15.710 -4.604 9.110 1.00 98.56 88 LEU A C 1
ATOM 699 O O . LEU A 1 88 ? -16.568 -4.848 9.948 1.00 98.56 88 LEU A O 1
ATOM 703 N N . LEU A 1 89 ? -14.758 -3.685 9.284 1.00 98.50 89 LEU A N 1
ATOM 704 C CA . LEU A 1 89 ? -14.503 -3.021 10.565 1.00 98.50 89 LEU A CA 1
ATOM 705 C C . LEU A 1 89 ? -15.209 -1.664 10.717 1.00 98.50 89 LEU A C 1
ATOM 707 O O . LEU A 1 89 ? -15.084 -1.007 11.752 1.00 98.50 89 LEU A O 1
ATOM 711 N N . ARG A 1 90 ? -15.962 -1.217 9.699 1.00 96.75 90 ARG A N 1
ATOM 712 C CA . ARG A 1 90 ? -16.618 0.101 9.696 1.00 96.75 90 ARG A CA 1
ATOM 713 C C . ARG A 1 90 ? -17.515 0.313 10.911 1.00 96.75 90 ARG A C 1
ATOM 715 O O . ARG A 1 90 ? -17.518 1.394 11.491 1.00 96.75 90 ARG A O 1
ATOM 722 N N . LYS A 1 91 ? -18.306 -0.703 11.272 1.00 97.62 91 LYS A N 1
ATOM 723 C CA . LYS A 1 91 ? -19.241 -0.624 12.407 1.00 97.62 91 LYS A CA 1
ATOM 724 C C . LYS A 1 91 ? -18.535 -0.692 13.761 1.00 97.62 91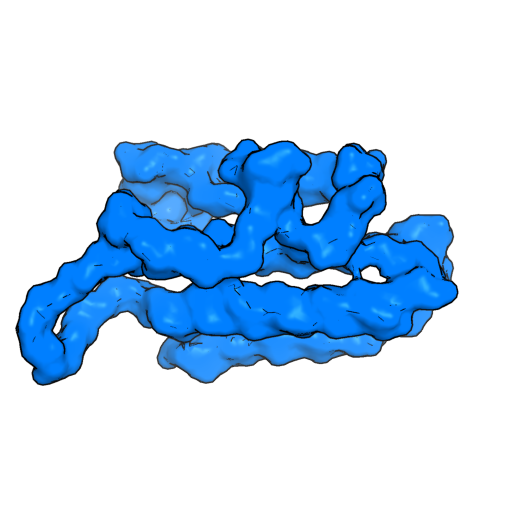 LYS A C 1
ATOM 726 O O . LYS A 1 91 ? -19.099 -0.215 14.736 1.00 97.62 91 LYS A O 1
ATOM 731 N N . ASP A 1 92 ? -17.306 -1.197 13.793 1.00 98.06 92 ASP A N 1
ATOM 732 C CA . ASP A 1 92 ? -16.453 -1.211 14.981 1.00 98.06 92 ASP A CA 1
ATOM 733 C C . ASP A 1 92 ? -15.688 0.114 15.174 1.00 98.06 92 ASP A C 1
ATOM 735 O O . ASP A 1 92 ? -14.923 0.265 16.123 1.00 98.06 92 ASP A O 1
ATOM 739 N N . GLY A 1 93 ? -15.860 1.086 14.269 1.00 97.56 93 GLY A N 1
ATOM 740 C CA . GLY A 1 93 ? -15.209 2.395 14.352 1.00 97.56 93 GLY A CA 1
ATOM 741 C C . GLY A 1 93 ? -13.726 2.398 13.966 1.00 97.56 93 GLY A C 1
ATOM 742 O O . GLY A 1 93 ? -13.050 3.410 14.162 1.00 97.56 93 GLY A O 1
ATOM 743 N N . VAL A 1 94 ? -13.206 1.303 13.398 1.00 98.50 94 VAL A N 1
ATOM 744 C CA . VAL A 1 94 ? -11.827 1.249 12.898 1.00 98.50 94 VAL A CA 1
ATOM 745 C C . VAL A 1 94 ? -11.713 2.075 11.628 1.00 98.50 94 VAL A C 1
ATOM 747 O O . VAL A 1 94 ? -12.395 1.817 10.635 1.00 98.50 94 VAL A O 1
ATOM 750 N N . LYS A 1 95 ? -10.787 3.033 11.625 1.00 98.56 95 LYS A N 1
ATOM 751 C CA . LYS A 1 95 ? -10.479 3.796 10.418 1.00 98.56 95 LYS A CA 1
ATOM 752 C C . LYS A 1 95 ? -9.417 3.065 9.599 1.00 98.56 95 LYS A C 1
ATOM 754 O O . LYS A 1 95 ? -8.379 2.661 10.131 1.00 98.56 95 LYS A O 1
ATOM 759 N N . VAL A 1 96 ? -9.672 2.890 8.305 1.00 98.75 96 VAL A N 1
ATOM 760 C CA . VAL A 1 96 ? -8.828 2.082 7.413 1.00 98.75 96 VAL A CA 1
ATOM 761 C C . VAL A 1 96 ? -8.407 2.894 6.192 1.00 98.75 96 VAL A C 1
ATOM 763 O O . VAL A 1 96 ? -9.233 3.593 5.611 1.00 98.75 96 VAL A O 1
ATOM 766 N N . TRP A 1 97 ? -7.148 2.785 5.767 1.00 98.56 97 TRP A N 1
ATOM 767 C CA . TRP A 1 97 ? -6.640 3.413 4.540 1.00 98.56 97 TRP A CA 1
ATOM 768 C C . TRP A 1 97 ? -5.656 2.510 3.816 1.00 98.56 97 TRP A C 1
ATOM 770 O O . TRP A 1 97 ? -5.046 1.614 4.403 1.00 98.56 97 TRP A O 1
ATOM 780 N N . ALA A 1 98 ? -5.411 2.844 2.556 1.00 98.25 98 ALA A N 1
ATOM 781 C CA . ALA A 1 98 ? -4.147 2.538 1.915 1.00 98.25 98 ALA A CA 1
ATOM 782 C C . ALA A 1 98 ? -3.327 3.821 1.740 1.00 98.25 98 ALA A C 1
ATOM 784 O O . ALA A 1 98 ? -3.879 4.915 1.642 1.00 98.25 98 ALA A O 1
ATOM 785 N N . VAL A 1 99 ? -2.005 3.694 1.676 1.00 98.38 99 VAL A N 1
ATOM 786 C CA . VAL A 1 99 ? -1.089 4.820 1.465 1.00 98.38 99 VAL A CA 1
ATOM 787 C C . VAL A 1 99 ? -0.122 4.482 0.347 1.00 98.38 99 VAL A C 1
ATOM 789 O O . VAL A 1 99 ? 0.589 3.482 0.417 1.00 98.38 99 VAL A O 1
ATOM 792 N N . ASN A 1 100 ? -0.078 5.335 -0.672 1.00 97.31 100 ASN A N 1
ATOM 793 C CA . ASN A 1 100 ? 0.987 5.349 -1.660 1.00 97.31 100 ASN A CA 1
ATOM 794 C C . ASN A 1 100 ? 2.093 6.306 -1.178 1.00 97.31 100 ASN A C 1
ATOM 796 O O . ASN A 1 100 ? 1.885 7.524 -1.167 1.00 97.31 100 ASN A O 1
ATOM 800 N N . PRO A 1 101 ? 3.277 5.789 -0.805 1.00 96.12 101 PRO A N 1
ATOM 801 C CA . PRO A 1 101 ? 4.370 6.621 -0.302 1.00 96.12 101 PRO A CA 1
ATOM 802 C C . PRO A 1 101 ? 5.047 7.470 -1.400 1.00 96.12 101 PRO A C 1
ATOM 804 O O . PRO A 1 101 ? 5.766 8.428 -1.095 1.00 96.12 101 PRO A O 1
ATOM 807 N N . GLY A 1 102 ? 4.782 7.164 -2.674 1.00 93.62 102 GLY A N 1
ATOM 808 C CA . GLY A 1 102 ? 5.416 7.772 -3.840 1.00 93.62 102 GLY A CA 1
ATOM 809 C C . GLY A 1 102 ? 6.623 6.978 -4.341 1.00 93.62 102 GLY A C 1
ATOM 810 O O . GLY A 1 102 ? 6.944 5.900 -3.838 1.00 93.62 102 GLY A O 1
ATOM 811 N N . PHE A 1 103 ? 7.286 7.519 -5.362 1.00 93.88 103 PHE A N 1
ATOM 812 C CA . PHE A 1 103 ? 8.523 6.960 -5.896 1.00 93.88 103 PHE A CA 1
ATOM 813 C C . PHE A 1 103 ? 9.707 7.440 -5.051 1.00 93.88 103 PHE A C 1
ATOM 815 O O . PHE A 1 103 ? 10.037 8.624 -5.073 1.00 93.88 103 PHE A O 1
ATOM 822 N N . LEU A 1 104 ? 10.289 6.538 -4.255 1.00 95.56 104 LEU A N 1
ATOM 823 C CA . LEU A 1 104 ? 11.284 6.870 -3.231 1.00 95.56 104 LEU A CA 1
ATOM 824 C C . LEU A 1 104 ? 12.595 6.107 -3.433 1.00 95.56 104 LEU A C 1
ATOM 826 O O . LEU A 1 104 ? 12.587 4.922 -3.779 1.00 95.56 104 LEU A O 1
ATOM 830 N N . ALA A 1 105 ? 13.711 6.778 -3.154 1.00 95.69 105 ALA A N 1
ATOM 831 C CA . ALA A 1 105 ? 15.063 6.249 -3.263 1.00 95.69 105 ALA A CA 1
ATOM 832 C C . ALA A 1 105 ? 15.354 5.268 -2.113 1.00 95.69 105 ALA A C 1
ATOM 834 O O . ALA A 1 105 ? 15.947 5.609 -1.092 1.00 95.69 105 ALA A O 1
ATOM 835 N N . THR A 1 106 ? 14.873 4.035 -2.262 1.00 93.50 106 THR A N 1
ATOM 836 C CA . THR A 1 106 ? 15.009 2.937 -1.292 1.00 93.50 106 THR A CA 1
ATOM 837 C C . THR A 1 106 ? 15.563 1.695 -1.983 1.00 93.50 106 THR A C 1
ATOM 839 O O . THR A 1 106 ? 15.444 1.562 -3.201 1.00 93.50 106 THR A O 1
ATOM 842 N N . GLY A 1 107 ? 16.074 0.731 -1.209 1.00 91.00 107 GLY A N 1
ATOM 843 C CA . GLY A 1 107 ? 16.566 -0.540 -1.758 1.00 91.00 107 GLY A CA 1
ATOM 844 C C . GLY A 1 107 ? 15.516 -1.354 -2.534 1.00 91.00 107 GLY A C 1
ATOM 845 O O . GLY A 1 107 ? 15.880 -2.184 -3.361 1.00 91.00 107 GLY A O 1
ATOM 846 N N . LEU A 1 108 ? 14.213 -1.090 -2.347 1.00 86.94 108 LEU A N 1
ATOM 847 C CA . LEU A 1 108 ? 13.140 -1.729 -3.123 1.00 86.94 108 LEU A CA 1
ATOM 848 C C . LEU A 1 108 ? 13.266 -1.432 -4.624 1.00 86.94 108 LEU A C 1
ATOM 850 O O . LEU A 1 108 ? 13.008 -2.291 -5.464 1.00 86.94 108 LEU A O 1
ATOM 854 N N . GLY A 1 109 ? 13.658 -0.203 -4.963 1.00 80.38 109 GLY A N 1
ATOM 855 C CA . GLY A 1 109 ? 13.850 0.230 -6.339 1.00 80.38 109 GLY A CA 1
ATOM 856 C C . GLY A 1 109 ? 15.239 -0.100 -6.890 1.00 80.38 109 GLY A C 1
ATOM 857 O O . GLY A 1 109 ? 15.588 0.430 -7.944 1.00 80.38 109 GLY A O 1
ATOM 858 N N . GLY A 1 110 ? 16.028 -0.946 -6.222 1.00 87.69 110 GLY A N 1
ATOM 859 C CA . GLY A 1 110 ? 17.409 -1.261 -6.586 1.00 87.69 110 GLY A CA 1
ATOM 860 C C . GLY A 1 110 ? 18.399 -0.199 -6.110 1.00 87.69 110 GLY A C 1
ATOM 861 O O . GLY A 1 110 ? 18.368 0.194 -4.948 1.00 87.69 110 GLY A O 1
ATOM 862 N N . ASP A 1 111 ? 19.295 0.231 -6.999 1.00 92.06 111 ASP A N 1
ATOM 863 C CA . ASP A 1 111 ? 20.356 1.183 -6.666 1.00 92.06 111 ASP A CA 1
ATOM 864 C C . ASP A 1 111 ? 19.791 2.571 -6.318 1.00 92.06 111 ASP A C 1
ATOM 866 O O . ASP A 1 111 ? 19.159 3.234 -7.141 1.00 92.06 111 ASP A O 1
ATOM 870 N N . VAL A 1 112 ? 20.036 3.007 -5.084 1.00 93.81 112 VAL A N 1
ATOM 871 C CA . VAL A 1 112 ? 19.509 4.256 -4.520 1.00 93.81 112 VAL A CA 1
ATOM 872 C C . VAL A 1 112 ? 20.013 5.490 -5.271 1.00 93.81 112 VAL A C 1
ATOM 874 O O . VAL A 1 112 ? 19.241 6.424 -5.486 1.00 93.81 112 VAL A O 1
ATOM 877 N N . GLU A 1 113 ? 21.270 5.503 -5.707 1.00 93.81 113 GLU A N 1
ATOM 878 C CA . GLU A 1 113 ? 21.855 6.650 -6.403 1.00 93.81 113 GLU A CA 1
ATOM 879 C C . GLU A 1 113 ? 21.334 6.753 -7.838 1.00 93.81 113 GLU A C 1
ATOM 881 O O . GLU A 1 113 ? 21.070 7.853 -8.330 1.00 93.81 113 GLU A O 1
ATOM 886 N N . VAL A 1 114 ? 21.092 5.617 -8.498 1.00 92.25 114 VAL A N 1
ATOM 887 C CA . VAL A 1 114 ? 20.387 5.591 -9.789 1.00 92.25 114 VAL A CA 1
ATOM 888 C C . VAL A 1 114 ? 18.954 6.097 -9.630 1.00 92.25 114 VAL A C 1
ATOM 890 O O . VAL A 1 114 ? 18.520 6.935 -10.417 1.00 92.25 114 VAL A O 1
ATOM 893 N N . LEU A 1 115 ? 18.230 5.644 -8.601 1.00 92.38 115 LEU A N 1
ATOM 894 C CA . LEU A 1 115 ? 16.857 6.082 -8.333 1.00 92.38 115 LEU A CA 1
ATOM 895 C C . LEU A 1 115 ? 16.758 7.598 -8.128 1.00 92.38 115 LEU A C 1
ATOM 897 O O . LEU A 1 115 ? 15.875 8.232 -8.706 1.00 92.38 115 LEU A O 1
ATOM 901 N N . LYS A 1 116 ? 17.671 8.191 -7.350 1.00 93.31 116 LYS A N 1
ATOM 902 C CA . LYS A 1 116 ? 17.727 9.650 -7.150 1.00 93.31 116 LYS A CA 1
ATOM 903 C C . LYS A 1 116 ? 17.900 10.394 -8.474 1.00 93.31 116 LYS A C 1
ATOM 905 O O . LYS A 1 116 ? 17.186 11.361 -8.727 1.00 93.31 116 LYS A O 1
ATOM 910 N N . LYS A 1 117 ? 18.794 9.914 -9.349 1.00 93.94 117 LYS A N 1
ATOM 911 C CA . LYS A 1 117 ? 19.037 10.519 -10.674 1.00 93.94 117 LYS A CA 1
ATOM 912 C C . LYS A 1 117 ? 17.803 10.505 -11.575 1.00 93.94 117 LYS A C 1
ATOM 914 O O . LYS A 1 117 ? 17.659 11.401 -12.399 1.00 93.94 117 LYS A O 1
ATOM 919 N N . ILE A 1 118 ? 16.914 9.526 -11.408 1.00 90.88 118 ILE A N 1
ATOM 920 C CA . ILE A 1 118 ? 15.652 9.431 -12.161 1.00 90.88 118 ILE A CA 1
ATOM 921 C C . ILE A 1 118 ? 14.449 10.016 -11.401 1.00 90.88 118 ILE A C 1
ATOM 923 O O . ILE A 1 118 ? 13.303 9.733 -11.742 1.00 90.88 118 ILE A O 1
ATOM 927 N N . GLY A 1 119 ? 14.698 10.840 -10.377 1.00 91.75 119 GLY A N 1
ATOM 928 C CA . GLY A 1 119 ? 13.670 11.637 -9.705 1.00 91.75 119 GLY A CA 1
ATOM 929 C C . GLY A 1 119 ? 12.979 10.958 -8.522 1.00 91.75 119 GLY A C 1
ATOM 930 O O . GLY A 1 119 ? 11.925 11.426 -8.089 1.00 91.75 119 GLY A O 1
ATOM 931 N N . ALA A 1 120 ? 13.532 9.871 -7.977 1.00 93.75 120 ALA A N 1
ATOM 932 C CA . ALA A 1 120 ? 13.009 9.293 -6.744 1.00 93.75 120 ALA A CA 1
ATOM 933 C C . ALA A 1 120 ? 13.241 10.239 -5.554 1.00 93.75 120 ALA A C 1
ATOM 935 O O . ALA A 1 120 ? 14.343 10.746 -5.349 1.00 93.75 120 ALA A O 1
ATOM 936 N N . GLY A 1 121 ? 12.201 10.456 -4.749 1.00 94.62 121 GLY A N 1
ATOM 937 C CA . GLY A 1 121 ? 12.269 11.306 -3.563 1.00 94.62 121 GLY A CA 1
ATOM 938 C C . GLY A 1 121 ? 12.939 10.629 -2.365 1.00 94.62 121 GLY A C 1
ATOM 939 O O . GLY A 1 121 ? 13.087 9.408 -2.306 1.00 94.62 121 GLY A O 1
ATOM 940 N N . GLU A 1 122 ? 13.287 11.424 -1.358 1.00 96.00 122 GLU A N 1
ATOM 941 C CA . GLU A 1 122 ? 13.878 10.924 -0.113 1.00 96.00 122 GLU A CA 1
ATOM 942 C C . GLU A 1 122 ? 12.901 10.030 0.681 1.00 96.00 122 GLU A C 1
ATOM 944 O O . GLU A 1 122 ? 11.725 10.390 0.822 1.00 96.00 122 GLU A O 1
ATOM 949 N N . PRO A 1 123 ? 13.354 8.912 1.289 1.00 95.88 123 PRO A N 1
ATOM 950 C CA . PRO A 1 123 ? 12.492 8.004 2.056 1.00 95.88 123 PRO A CA 1
ATOM 951 C C . PRO A 1 123 ? 11.676 8.680 3.166 1.00 95.88 123 PRO A C 1
ATOM 953 O O . PRO A 1 123 ? 10.544 8.271 3.440 1.00 95.88 123 PRO A O 1
ATOM 956 N N . ARG A 1 124 ? 12.213 9.753 3.768 1.00 96.94 124 ARG A N 1
ATOM 957 C CA . ARG A 1 124 ? 11.525 10.558 4.793 1.00 96.94 124 ARG A CA 1
ATOM 958 C C . ARG A 1 124 ? 10.147 11.027 4.324 1.00 96.94 124 ARG A C 1
ATOM 960 O O . ARG A 1 124 ? 9.206 11.010 5.111 1.00 96.94 124 ARG A O 1
ATOM 967 N N . LEU A 1 125 ? 10.001 11.348 3.043 1.00 96.50 125 LEU A N 1
ATOM 968 C CA . LEU A 1 125 ? 8.742 11.819 2.476 1.00 96.50 125 LEU A CA 1
ATOM 969 C C . LEU A 1 125 ? 7.629 10.752 2.525 1.00 96.50 125 LEU A C 1
ATOM 971 O O . LEU A 1 125 ? 6.449 11.079 2.664 1.00 96.50 125 LEU A O 1
ATOM 975 N N . GLY A 1 126 ? 7.997 9.468 2.436 1.00 96.06 126 GLY A N 1
ATOM 976 C CA . GLY A 1 126 ? 7.082 8.346 2.661 1.00 96.06 126 GLY A CA 1
ATOM 977 C C . GLY A 1 126 ? 6.670 8.214 4.130 1.00 96.06 126 GLY A C 1
ATOM 978 O O . GLY A 1 126 ? 5.508 7.946 4.432 1.00 96.06 126 GLY A O 1
ATOM 979 N N . GLY A 1 127 ? 7.604 8.464 5.050 1.00 97.25 127 GLY A N 1
ATOM 980 C CA . GLY A 1 127 ? 7.319 8.513 6.485 1.00 97.25 127 GLY A CA 1
ATOM 981 C C . GLY A 1 127 ? 6.376 9.660 6.857 1.00 97.25 127 GLY A C 1
ATOM 982 O O . GLY A 1 127 ? 5.445 9.467 7.631 1.00 97.25 127 GLY A O 1
ATOM 983 N N . GLU A 1 128 ? 6.558 10.836 6.258 1.00 97.75 128 GLU A N 1
ATOM 984 C CA . GLU A 1 128 ? 5.725 12.017 6.510 1.00 97.75 128 GLU A CA 1
ATOM 985 C C . GLU A 1 128 ? 4.263 11.812 6.097 1.00 97.75 128 GLU A C 1
ATOM 987 O O . GLU A 1 128 ? 3.358 12.185 6.845 1.00 97.75 128 GLU A O 1
ATOM 992 N N . ILE A 1 129 ? 3.997 11.197 4.936 1.00 97.31 129 ILE A N 1
ATOM 993 C CA . ILE A 1 129 ? 2.612 10.921 4.525 1.00 97.31 129 ILE A CA 1
ATOM 994 C C . ILE A 1 129 ? 1.944 9.892 5.445 1.00 97.31 129 ILE A C 1
ATOM 996 O O . ILE A 1 129 ? 0.789 10.088 5.819 1.00 97.31 129 ILE A O 1
ATOM 1000 N N . LEU A 1 130 ? 2.668 8.850 5.869 1.00 97.69 130 LEU A N 1
ATOM 1001 C CA . LEU A 1 130 ? 2.166 7.874 6.839 1.00 97.69 130 LEU A CA 1
ATOM 1002 C C . LEU A 1 130 ? 1.867 8.535 8.187 1.00 97.69 130 LEU A C 1
ATOM 1004 O O . LEU A 1 130 ? 0.778 8.344 8.727 1.00 97.69 130 LEU A O 1
ATOM 1008 N N . ARG A 1 131 ? 2.790 9.365 8.690 1.00 97.88 131 ARG A N 1
ATOM 1009 C CA . ARG A 1 131 ? 2.606 10.133 9.925 1.00 97.88 131 ARG A CA 1
ATOM 1010 C C . ARG A 1 131 ? 1.339 10.983 9.857 1.00 97.88 131 ARG A C 1
ATOM 1012 O O . ARG A 1 131 ? 0.509 10.894 10.749 1.00 97.88 131 ARG A O 1
ATOM 1019 N N . ASN A 1 132 ? 1.133 11.712 8.761 1.00 97.62 132 ASN A N 1
ATOM 1020 C CA . ASN A 1 132 ? -0.062 12.535 8.572 1.00 97.62 132 ASN A CA 1
ATOM 1021 C C . ASN A 1 132 ? -1.372 11.716 8.628 1.00 97.62 132 ASN A C 1
ATOM 1023 O O . ASN A 1 132 ? -2.379 12.214 9.129 1.00 97.62 132 ASN A O 1
ATOM 1027 N N . VAL A 1 133 ? -1.389 10.473 8.125 1.00 97.56 133 VAL A N 1
ATOM 1028 C CA . VAL A 1 133 ? -2.561 9.577 8.244 1.00 97.56 133 VAL A CA 1
ATOM 1029 C C . VAL A 1 133 ? -2.761 9.127 9.692 1.00 97.56 133 VAL A C 1
ATOM 1031 O O . VAL A 1 133 ? -3.886 9.139 10.191 1.00 97.56 133 VAL A O 1
ATOM 1034 N N . VAL A 1 134 ? -1.681 8.764 10.389 1.00 97.25 134 VAL A N 1
ATOM 1035 C CA . VAL A 1 134 ? -1.727 8.360 11.805 1.00 97.25 134 VAL A CA 1
ATOM 1036 C C . VAL A 1 134 ? -2.207 9.508 12.701 1.00 97.25 134 VAL A C 1
ATOM 1038 O O . VAL A 1 134 ? -3.061 9.293 13.556 1.00 97.25 134 VAL A O 1
ATOM 1041 N N . GLU A 1 135 ? -1.727 10.728 12.457 1.00 97.44 135 GLU A N 1
ATOM 1042 C CA . GLU A 1 135 ? -2.079 11.957 13.189 1.00 97.44 135 GLU A CA 1
ATOM 1043 C C . GLU A 1 135 ? -3.470 12.508 12.824 1.00 97.44 135 GLU A C 1
ATOM 1045 O O . GLU A 1 135 ? -3.920 13.498 13.394 1.00 97.44 135 GLU A O 1
ATOM 1050 N N . GLY A 1 136 ? -4.182 11.864 11.894 1.00 97.38 136 GLY A N 1
ATOM 1051 C CA . GLY A 1 136 ? -5.586 12.149 11.606 1.00 97.38 136 GLY A CA 1
ATOM 1052 C C . GLY A 1 136 ? -5.850 13.206 10.535 1.00 97.38 136 GLY A C 1
ATOM 1053 O O . GLY A 1 136 ? -7.012 13.505 10.258 1.00 97.38 136 GLY A O 1
ATOM 1054 N N . LYS A 1 137 ? -4.814 13.718 9.852 1.00 97.50 137 LYS A N 1
ATOM 1055 C CA . LYS A 1 137 ? -4.959 14.703 8.758 1.00 97.50 137 LYS A CA 1
ATOM 1056 C C . LYS A 1 137 ? -5.904 14.225 7.648 1.00 97.50 137 LYS A C 1
ATOM 1058 O O . LYS A 1 137 ? -6.538 15.039 6.985 1.00 97.50 137 LYS A O 1
ATOM 1063 N N . TYR A 1 138 ? -5.994 12.911 7.446 1.00 97.50 138 TYR A N 1
ATOM 1064 C CA . TYR A 1 138 ? -6.786 12.283 6.386 1.00 97.50 138 TYR A CA 1
ATOM 1065 C C . TYR A 1 138 ? -7.974 11.466 6.915 1.00 97.50 138 TYR A C 1
ATOM 1067 O O . TYR A 1 138 ? -8.452 10.555 6.235 1.00 97.50 138 TYR A O 1
ATOM 1075 N N . ASP A 1 139 ? -8.482 11.792 8.108 1.00 97.44 139 ASP A N 1
ATOM 1076 C CA . ASP A 1 139 ? -9.597 11.057 8.720 1.00 97.44 139 ASP A CA 1
ATOM 1077 C C . ASP A 1 139 ? -10.879 11.080 7.882 1.00 97.44 139 ASP A C 1
ATOM 1079 O O . ASP A 1 139 ? -11.554 10.059 7.755 1.00 97.44 139 ASP A O 1
ATOM 1083 N N . ALA A 1 140 ? -11.159 12.204 7.219 1.00 97.00 140 ALA A N 1
ATOM 1084 C CA . ALA A 1 140 ? -12.288 12.335 6.299 1.00 97.00 140 ALA A CA 1
ATOM 1085 C C . ALA A 1 140 ? -12.153 11.475 5.025 1.00 97.00 140 ALA A C 1
ATOM 1087 O O . ALA A 1 140 ? -13.132 11.272 4.311 1.00 97.00 140 ALA A O 1
ATOM 1088 N N . LEU A 1 141 ? -10.954 10.959 4.734 1.00 97.44 141 LEU A N 1
ATOM 1089 C CA . LEU A 1 141 ? -10.641 10.175 3.537 1.00 97.44 141 LEU A CA 1
ATOM 1090 C C . LEU A 1 141 ? -10.466 8.678 3.840 1.00 97.44 141 LEU A C 1
ATOM 1092 O O . LEU A 1 141 ? -9.801 7.968 3.083 1.00 97.44 141 LEU A O 1
ATOM 1096 N N . GLN A 1 142 ? -11.036 8.179 4.941 1.00 97.31 142 GLN A N 1
ATOM 1097 C CA . GLN A 1 142 ? -11.036 6.742 5.230 1.00 97.31 142 GLN A CA 1
ATOM 1098 C C . GLN A 1 142 ? -11.598 5.913 4.063 1.00 97.31 142 GLN A C 1
ATOM 1100 O O . GLN A 1 142 ? -12.496 6.327 3.326 1.00 97.31 142 GLN A O 1
ATOM 1105 N N . GLY A 1 143 ? -11.023 4.731 3.869 1.00 97.56 143 GLY A N 1
ATOM 1106 C CA . GLY A 1 143 ? -11.345 3.803 2.792 1.00 97.56 143 GLY A CA 1
ATOM 1107 C C . GLY A 1 143 ? -10.775 4.173 1.423 1.00 97.56 143 GLY A C 1
ATOM 1108 O O . GLY A 1 143 ? -11.130 3.512 0.442 1.00 97.56 143 GLY A O 1
ATOM 1109 N N . LYS A 1 144 ? -9.922 5.204 1.338 1.00 98.12 144 LYS A N 1
ATOM 1110 C CA . LYS A 1 144 ? -9.235 5.654 0.114 1.00 98.12 144 LYS A CA 1
ATOM 1111 C C . LYS A 1 144 ? -7.745 5.290 0.118 1.00 98.12 144 LYS A C 1
ATOM 1113 O O . LYS A 1 144 ? -7.195 4.862 1.134 1.00 98.12 144 LYS A O 1
ATOM 1118 N N . VAL A 1 145 ? -7.097 5.488 -1.032 1.00 98.31 145 VAL A N 1
ATOM 1119 C CA . VAL A 1 145 ? -5.635 5.448 -1.173 1.00 98.31 145 VAL A CA 1
ATOM 1120 C C . VAL A 1 145 ? -5.092 6.871 -1.061 1.00 98.31 145 VAL A C 1
ATOM 1122 O O . VAL A 1 145 ? -5.334 7.696 -1.939 1.00 98.31 145 VAL A O 1
ATOM 1125 N N . ILE A 1 146 ? -4.356 7.170 0.005 1.00 98.25 146 ILE A N 1
ATOM 1126 C CA . ILE A 1 146 ? -3.779 8.497 0.242 1.00 98.25 146 ILE A CA 1
ATOM 1127 C C . ILE A 1 146 ? -2.454 8.630 -0.510 1.00 98.25 146 ILE A C 1
ATOM 1129 O O . ILE A 1 146 ? -1.611 7.731 -0.455 1.00 98.25 146 ILE A O 1
ATOM 1133 N N . SER A 1 147 ? -2.258 9.748 -1.210 1.00 96.25 147 SER A N 1
ATOM 1134 C CA . SER A 1 147 ? -1.031 10.032 -1.964 1.00 96.25 147 SER A CA 1
ATOM 1135 C C . SER A 1 147 ? -0.750 11.529 -2.058 1.00 96.25 147 SER A C 1
ATOM 1137 O O . SER A 1 147 ? -1.663 12.325 -2.256 1.00 96.25 147 SER A O 1
ATOM 1139 N N . ARG A 1 148 ? 0.534 11.909 -2.011 1.00 91.75 148 ARG A N 1
ATOM 1140 C CA . ARG A 1 148 ? 0.993 13.294 -2.251 1.00 91.75 148 ARG A CA 1
ATOM 1141 C C . ARG A 1 148 ? 0.774 13.762 -3.690 1.00 91.75 148 ARG A C 1
ATOM 1143 O O . ARG A 1 148 ? 0.692 14.959 -3.924 1.00 91.75 148 ARG A O 1
ATOM 1150 N N . HIS A 1 149 ? 0.699 12.825 -4.632 1.00 87.38 149 HIS A N 1
ATOM 1151 C CA . HIS A 1 149 ? 0.493 13.104 -6.057 1.00 87.38 149 HIS A CA 1
ATOM 1152 C C . HIS A 1 149 ? -0.961 12.869 -6.490 1.00 87.38 149 HIS A C 1
ATOM 1154 O O . HIS A 1 149 ? -1.289 12.998 -7.664 1.00 87.38 149 HIS A O 1
ATOM 1160 N N . GLY A 1 150 ? -1.824 12.478 -5.549 1.00 87.06 150 GLY A N 1
ATOM 1161 C CA . GLY A 1 150 ? -3.241 12.275 -5.798 1.00 87.06 150 GLY A CA 1
ATOM 1162 C C . GLY A 1 150 ? -4.001 13.596 -5.850 1.00 87.06 150 GLY A C 1
ATOM 1163 O O . GLY A 1 150 ? -3.686 14.529 -5.108 1.00 87.06 150 GLY A O 1
ATOM 1164 N N . LYS A 1 151 ? -5.042 13.660 -6.683 1.00 89.44 151 LYS A N 1
ATOM 1165 C CA . LYS A 1 151 ? -5.982 14.785 -6.674 1.00 89.44 151 LYS A CA 1
ATOM 1166 C C . LYS A 1 151 ? -6.660 14.842 -5.303 1.00 89.44 151 LYS A C 1
ATOM 1168 O O . LYS A 1 151 ? -7.131 13.820 -4.812 1.00 89.44 151 LYS A O 1
ATOM 1173 N N . ASP A 1 152 ? -6.650 16.013 -4.671 1.00 93.31 152 ASP A N 1
ATOM 1174 C CA . ASP A 1 152 ? -7.189 16.226 -3.319 1.00 93.31 152 ASP A CA 1
ATOM 1175 C C . ASP A 1 152 ? -6.594 15.265 -2.262 1.00 93.31 152 ASP A C 1
ATOM 1177 O O . ASP A 1 152 ? -7.235 14.909 -1.274 1.00 93.31 152 ASP A O 1
ATOM 1181 N N . GLY A 1 153 ? -5.351 14.811 -2.479 1.00 94.31 153 GLY A N 1
ATOM 1182 C CA . GLY A 1 153 ? -4.659 13.857 -1.607 1.00 94.31 153 GLY A CA 1
ATOM 1183 C C . GLY A 1 153 ? -5.045 12.388 -1.824 1.00 94.31 153 GLY A C 1
ATOM 1184 O O . GLY A 1 153 ? -4.613 11.530 -1.050 1.00 94.31 153 GLY A O 1
ATOM 1185 N N . VAL A 1 154 ? -5.828 12.076 -2.863 1.00 97.12 154 VAL A N 1
ATOM 1186 C CA . VAL A 1 154 ? -6.336 10.727 -3.156 1.00 97.12 154 VAL A CA 1
ATOM 1187 C C . VAL A 1 154 ? -5.797 10.210 -4.487 1.00 97.12 154 VAL A C 1
ATOM 1189 O O . VAL A 1 154 ? -5.933 10.844 -5.534 1.00 97.12 154 VAL A O 1
ATOM 1192 N N . GLN A 1 155 ? -5.187 9.027 -4.461 1.00 96.19 155 GLN A N 1
ATOM 1193 C CA . GLN A 1 155 ? -4.835 8.294 -5.673 1.00 96.19 155 GLN A CA 1
ATOM 1194 C C . GLN A 1 155 ? -6.087 7.633 -6.265 1.00 96.19 155 GLN A C 1
ATOM 1196 O O . GLN A 1 155 ? -6.895 7.054 -5.538 1.00 96.19 155 GLN A O 1
ATOM 1201 N N . ALA A 1 156 ? -6.223 7.694 -7.590 1.00 94.88 156 ALA A N 1
ATOM 1202 C CA . ALA A 1 156 ? -7.241 6.943 -8.313 1.00 94.88 156 ALA A CA 1
ATOM 1203 C C . ALA A 1 156 ? -7.043 5.423 -8.155 1.00 94.88 156 ALA A C 1
ATOM 1205 O O . ALA A 1 156 ? -5.927 4.942 -7.946 1.00 94.88 156 ALA A O 1
ATOM 1206 N N . TRP A 1 157 ? -8.134 4.668 -8.255 1.00 92.44 157 TRP A N 1
ATOM 1207 C CA . TRP A 1 157 ? -8.066 3.208 -8.276 1.00 92.44 157 TRP A CA 1
ATOM 1208 C C . TRP A 1 157 ? -7.481 2.667 -9.574 1.00 92.44 157 TRP A C 1
ATOM 1210 O O . TRP A 1 157 ? -7.277 3.435 -10.546 1.00 92.44 157 TRP A O 1
#

InterPro domains:
  IPR002347 Short-chain dehydrogenase/reductase SDR [PF00106] (63-109)
  IPR036291 NAD(P)-binding domain superfamily [SSF51735] (2-146)
  IPR052184 Short-chain dehydrogenases/reductases (SDR) enzymes [PTHR45458] (4-150)

Secondary structure (DSSP, 8-state):
-HHHHHIIIIIHHHHHHHHHHHHHTT-SS-EEEEE--TTS-HHHHT-TTSGGGPPPPSSSS---STTHHHHHHHHHHHHHHHHHHHHHHGGGT-EEEEEE--SB-SGGGS-HHHHHHTTPBPHHHHHHHHHHHHTTTTGGGTTSEEEEEEETTEE--

pLDDT: mean 94.57, std 5.48, range [65.75, 98.81]